Protein AF-A0A524GGS8-F1 (afdb_monomer)

Solvent-accessible surface area (backbone atoms only — not comparable to full-atom values): 4660 Å² total; per-residue (Å²): 117,61,70,51,56,51,48,31,57,51,27,49,52,49,17,53,52,31,41,76,69,69,36,35,70,66,12,39,54,24,30,51,50,27,49,50,39,47,51,57,37,55,76,66,65,73,51,52,78,70,51,48,56,52,53,53,51,52,42,50,50,44,49,50,52,31,51,53,48,44,50,53,56,33,59,78,59,71,40,82,83,60,72,79,88,125

Structure (mmCIF, N/CA/C/O backbone):
data_AF-A0A524GGS8-F1
#
_entry.id   AF-A0A524GGS8-F1
#
loop_
_atom_site.group_PDB
_atom_site.id
_atom_site.type_symbol
_atom_site.label_atom_id
_atom_site.label_alt_id
_atom_site.label_comp_id
_atom_site.label_asym_id
_atom_site.label_entity_id
_atom_site.label_seq_id
_atom_site.pdbx_PDB_ins_code
_atom_site.Cartn_x
_atom_site.Cartn_y
_atom_site.Cartn_z
_atom_site.occupancy
_atom_site.B_iso_or_equiv
_atom_site.auth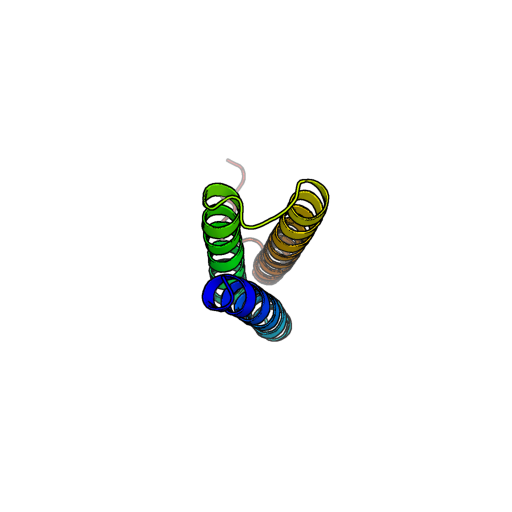_seq_id
_atom_site.auth_comp_id
_atom_site.auth_asym_id
_atom_site.auth_atom_id
_atom_site.pdbx_PDB_model_num
ATOM 1 N N . THR A 1 1 ? 6.615 -7.071 -18.488 1.00 84.38 1 THR A N 1
ATOM 2 C CA . THR A 1 1 ? 6.621 -6.983 -16.999 1.00 84.38 1 THR A CA 1
ATOM 3 C C . THR A 1 1 ? 5.206 -7.023 -16.443 1.00 84.38 1 THR A C 1
ATOM 5 O O . THR A 1 1 ? 4.952 -6.665 -15.298 1.00 84.38 1 THR A O 1
ATOM 8 N N . ASP A 1 2 ? 4.297 -7.585 -17.233 1.00 92.31 2 ASP A N 1
ATOM 9 C CA . ASP A 1 2 ? 2.877 -7.259 -17.190 1.00 92.31 2 ASP A CA 1
ATOM 10 C C . ASP A 1 2 ? 2.200 -7.920 -16.000 1.00 92.31 2 ASP A C 1
ATOM 12 O O . ASP A 1 2 ? 1.324 -7.331 -15.382 1.00 92.31 2 ASP A O 1
ATOM 16 N N . LEU A 1 3 ? 2.688 -9.099 -15.601 1.00 96.81 3 LEU A N 1
ATOM 17 C CA . LEU A 1 3 ? 2.258 -9.763 -14.378 1.00 96.81 3 LEU A CA 1
ATOM 18 C C . LEU A 1 3 ? 2.403 -8.853 -13.150 1.00 96.81 3 LEU A C 1
ATOM 20 O O . LEU A 1 3 ? 1.460 -8.745 -12.376 1.00 96.81 3 LEU A O 1
ATOM 24 N N . LEU A 1 4 ? 3.559 -8.203 -12.969 1.00 97.44 4 LEU A N 1
ATOM 25 C CA . LEU A 1 4 ? 3.819 -7.369 -11.791 1.00 97.44 4 LEU A CA 1
ATOM 26 C C . LEU A 1 4 ? 2.983 -6.084 -11.827 1.00 97.44 4 LEU A C 1
ATOM 28 O O . LEU A 1 4 ? 2.405 -5.713 -10.811 1.00 97.44 4 LEU A O 1
ATOM 32 N N . SER A 1 5 ? 2.857 -5.441 -12.990 1.00 96.31 5 SER A N 1
ATOM 33 C CA . SER A 1 5 ? 1.997 -4.259 -13.142 1.00 96.31 5 SER A CA 1
ATOM 34 C C . SER A 1 5 ? 0.523 -4.598 -12.874 1.00 96.31 5 SER A C 1
ATOM 36 O O . SER A 1 5 ? -0.132 -3.927 -12.080 1.00 96.31 5 SER A O 1
ATOM 38 N N . ASN A 1 6 ? 0.028 -5.709 -13.431 1.00 98.12 6 ASN A N 1
ATOM 39 C CA . ASN A 1 6 ? -1.336 -6.192 -13.196 1.00 98.12 6 ASN A CA 1
ATOM 40 C C . ASN A 1 6 ? -1.570 -6.562 -11.726 1.00 98.12 6 ASN A C 1
ATOM 42 O O . ASN A 1 6 ? -2.632 -6.272 -11.177 1.00 98.12 6 ASN A O 1
ATOM 46 N N . GLN A 1 7 ? -0.585 -7.188 -11.073 1.00 98.50 7 GLN A N 1
ATOM 47 C CA . GLN A 1 7 ? -0.642 -7.480 -9.642 1.00 98.50 7 GLN A CA 1
ATOM 48 C C . GLN A 1 7 ? -0.717 -6.200 -8.814 1.00 98.50 7 GLN A C 1
ATOM 50 O O . GLN A 1 7 ? -1.556 -6.127 -7.922 1.00 98.50 7 GLN A O 1
ATOM 55 N N . PHE A 1 8 ? 0.105 -5.191 -9.119 1.00 98.62 8 PHE A N 1
ATOM 56 C CA . PHE A 1 8 ? 0.058 -3.911 -8.415 1.00 98.62 8 PHE A CA 1
ATOM 57 C C . PHE A 1 8 ? -1.345 -3.294 -8.502 1.00 98.62 8 PHE A C 1
ATOM 59 O O . PHE A 1 8 ? -1.938 -2.961 -7.476 1.00 98.62 8 PHE A O 1
ATOM 66 N N . ASP A 1 9 ? -1.907 -3.205 -9.709 1.00 98.50 9 ASP A N 1
ATOM 67 C CA . ASP A 1 9 ? -3.228 -2.608 -9.922 1.00 98.50 9 ASP A CA 1
ATOM 68 C C . ASP A 1 9 ? -4.354 -3.419 -9.263 1.00 98.50 9 ASP A C 1
ATOM 70 O O . ASP A 1 9 ? -5.297 -2.846 -8.708 1.00 98.50 9 ASP A O 1
ATOM 74 N N . ALA A 1 10 ? -4.270 -4.751 -9.295 1.00 98.75 10 ALA A N 1
ATOM 75 C CA . ALA A 1 10 ? -5.230 -5.622 -8.624 1.00 98.75 10 ALA A CA 1
ATOM 76 C C . ALA A 1 10 ? -5.155 -5.477 -7.097 1.00 98.75 10 ALA A C 1
ATOM 78 O O . ALA A 1 10 ? -6.188 -5.359 -6.436 1.00 98.75 10 ALA A O 1
ATOM 79 N N . TYR A 1 11 ? -3.946 -5.442 -6.535 1.00 98.81 11 TYR A N 1
ATOM 80 C CA . TYR A 1 11 ? -3.741 -5.287 -5.099 1.00 98.81 11 TYR A CA 1
ATOM 81 C C . TYR A 1 11 ? -4.174 -3.910 -4.598 1.00 98.81 11 TYR A C 1
ATOM 83 O O . TYR A 1 11 ? -4.780 -3.829 -3.531 1.00 98.81 11 TYR A O 1
ATOM 91 N N . GLU A 1 12 ? -3.939 -2.842 -5.362 1.00 98.88 12 GLU A N 1
ATOM 92 C CA . GLU A 1 12 ? -4.410 -1.503 -5.001 1.00 98.88 12 GLU A CA 1
ATOM 93 C C . GLU A 1 12 ? -5.941 -1.466 -4.932 1.00 98.88 12 GLU A C 1
ATOM 95 O O . GLU A 1 12 ? -6.512 -1.019 -3.932 1.00 98.88 12 GLU A O 1
ATOM 100 N N . LYS A 1 13 ? -6.613 -1.989 -5.966 1.00 98.81 13 LYS A N 1
ATOM 101 C CA . LYS A 1 13 ? -8.081 -2.073 -6.006 1.00 98.81 13 LYS A CA 1
ATOM 102 C C . LYS A 1 13 ? -8.629 -2.874 -4.831 1.00 98.81 13 LYS A C 1
ATOM 104 O O . LYS A 1 13 ? -9.604 -2.448 -4.210 1.00 98.81 13 LYS A O 1
ATOM 109 N N . GLU A 1 14 ? -7.997 -3.998 -4.505 1.00 98.75 14 GLU A N 1
ATOM 110 C CA . GLU A 1 14 ? -8.433 -4.855 -3.407 1.00 98.75 14 GLU A CA 1
ATOM 111 C C . GLU A 1 14 ? -8.186 -4.217 -2.035 1.00 98.75 14 GLU A C 1
ATOM 113 O O . GLU A 1 14 ? -9.071 -4.257 -1.182 1.00 98.75 14 GLU A O 1
ATOM 118 N N . SER A 1 15 ? -7.055 -3.527 -1.842 1.00 98.75 15 SER A N 1
ATOM 119 C CA . SER A 1 15 ? -6.791 -2.730 -0.635 1.00 98.75 15 SER A CA 1
ATOM 120 C C . SER A 1 15 ? -7.900 -1.696 -0.409 1.00 98.75 15 SER A C 1
ATOM 122 O O . SER A 1 15 ? -8.507 -1.651 0.662 1.00 98.75 15 SER A O 1
ATOM 124 N N . ILE A 1 16 ? -8.255 -0.933 -1.450 1.00 98.75 16 ILE A N 1
ATOM 125 C CA . ILE A 1 16 ? -9.329 0.07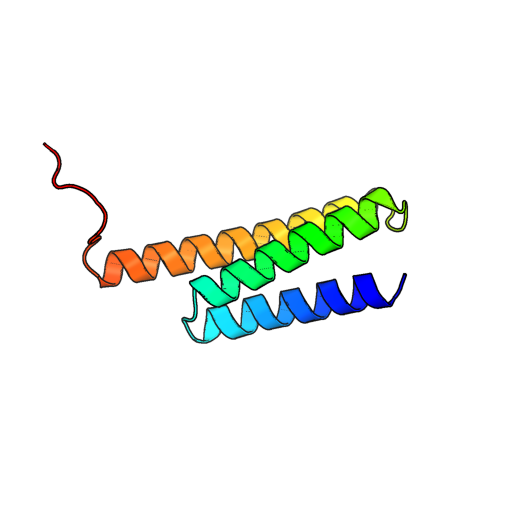0 -1.388 1.00 98.75 16 ILE A CA 1
ATOM 126 C C . ILE A 1 16 ? -10.690 -0.586 -1.117 1.00 98.75 16 ILE A C 1
ATOM 128 O O . ILE A 1 16 ? -11.474 -0.066 -0.318 1.00 98.75 16 ILE A O 1
ATOM 132 N N . ARG A 1 17 ? -10.997 -1.715 -1.769 1.00 98.69 17 ARG A N 1
ATOM 133 C CA . ARG A 1 17 ? -12.265 -2.436 -1.584 1.00 98.69 17 ARG A CA 1
ATOM 134 C C . ARG A 1 17 ? -12.414 -2.939 -0.149 1.00 98.69 17 ARG A C 1
ATOM 136 O O . ARG A 1 17 ? -13.453 -2.706 0.461 1.00 98.69 17 ARG A O 1
ATOM 143 N N . LEU A 1 18 ? -11.382 -3.580 0.398 1.00 98.50 18 LEU A N 1
ATOM 144 C CA . LEU A 1 18 ? -11.373 -4.095 1.770 1.00 98.50 18 LEU A CA 1
ATOM 145 C C . LEU A 1 18 ? -11.471 -2.965 2.795 1.00 98.50 18 LEU A C 1
ATOM 147 O O . LEU A 1 18 ? -12.215 -3.085 3.767 1.00 98.50 18 LEU A O 1
ATOM 151 N N . ASN A 1 19 ? -10.799 -1.839 2.546 1.00 98.31 19 ASN A N 1
ATOM 152 C CA . ASN A 1 19 ? -10.907 -0.668 3.408 1.00 98.31 19 ASN A CA 1
ATOM 153 C C . ASN A 1 19 ? -12.346 -0.135 3.487 1.00 98.31 19 ASN A C 1
ATOM 155 O O . ASN A 1 19 ? -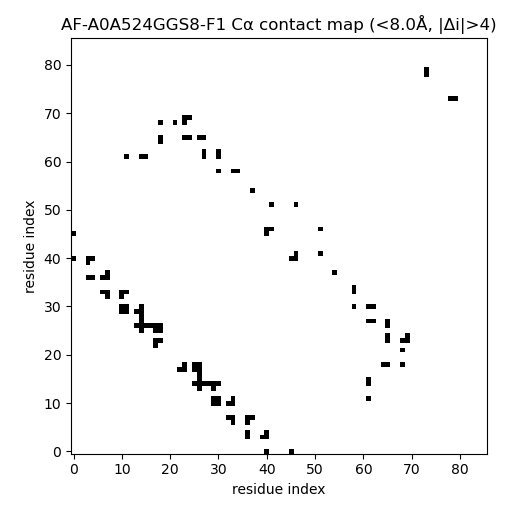12.847 0.113 4.580 1.00 98.31 19 ASN A O 1
ATOM 159 N N . LYS A 1 20 ? -13.037 -0.035 2.341 1.00 97.81 20 LYS A N 1
ATOM 160 C CA . LYS A 1 20 ? -14.452 0.379 2.276 1.00 97.81 20 LYS A CA 1
ATOM 161 C C . LYS A 1 20 ? -15.392 -0.566 3.030 1.00 97.81 20 LYS A C 1
ATOM 163 O O . LYS A 1 20 ? -16.454 -0.134 3.458 1.00 97.81 20 LYS A O 1
ATOM 168 N N . LEU A 1 21 ? -15.005 -1.831 3.198 1.00 97.88 21 LEU A N 1
ATOM 169 C CA . LEU A 1 21 ? -15.740 -2.825 3.985 1.00 97.88 21 LEU A CA 1
ATOM 170 C C . LEU A 1 21 ? -15.376 -2.808 5.481 1.00 97.88 21 LEU A C 1
ATOM 172 O O . LEU A 1 21 ? -15.842 -3.667 6.223 1.00 97.88 21 LEU A O 1
ATOM 176 N N . GLY A 1 22 ? -14.521 -1.884 5.933 1.00 96.12 22 GLY A N 1
ATOM 177 C CA . GLY A 1 22 ? -14.046 -1.836 7.321 1.00 96.12 22 GLY A CA 1
ATOM 178 C C . GLY A 1 22 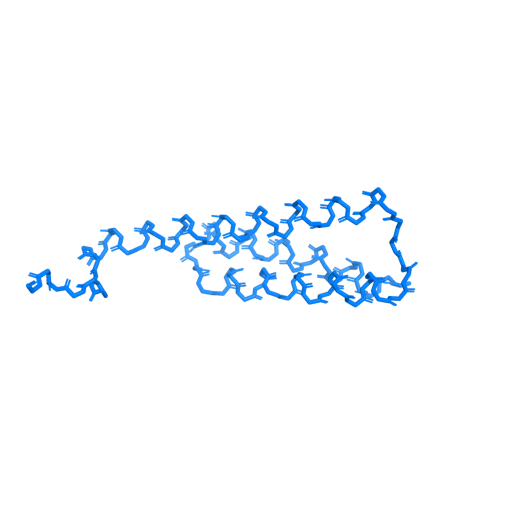? -13.023 -2.924 7.670 1.00 96.12 22 GLY A C 1
ATOM 179 O O . GLY A 1 22 ? -12.643 -3.072 8.830 1.00 96.12 22 GLY A O 1
ATOM 180 N N . LEU A 1 23 ? -12.530 -3.678 6.681 1.00 97.94 23 LEU A N 1
ATOM 181 C CA . LEU A 1 23 ? -11.546 -4.744 6.874 1.00 97.94 23 LEU A CA 1
ATOM 182 C C . LEU A 1 23 ? -10.129 -4.156 6.878 1.00 97.94 23 LEU A C 1
ATOM 184 O O . LEU A 1 23 ? -9.370 -4.289 5.916 1.00 97.94 23 LEU A O 1
ATOM 188 N N . VAL A 1 24 ? -9.782 -3.482 7.978 1.00 97.12 24 VAL A N 1
ATOM 189 C CA . VAL A 1 24 ? -8.553 -2.681 8.112 1.00 97.12 24 VAL A CA 1
ATOM 190 C C . VAL A 1 24 ? -7.273 -3.502 7.926 1.00 97.12 24 VAL A C 1
ATOM 192 O O . VAL A 1 24 ? -6.429 -3.130 7.112 1.00 97.12 24 VAL A O 1
ATOM 195 N N . LEU A 1 25 ? -7.114 -4.611 8.659 1.00 97.62 25 LEU A N 1
ATOM 196 C CA . LEU A 1 25 ? -5.888 -5.417 8.584 1.00 97.62 25 LEU A CA 1
ATOM 197 C C . LEU A 1 25 ? -5.713 -6.051 7.192 1.00 97.62 25 LEU A C 1
ATOM 199 O O . LEU A 1 25 ? -4.654 -5.853 6.599 1.00 97.62 25 LEU A O 1
ATOM 203 N N . PRO A 1 26 ? -6.740 -6.690 6.589 1.00 98.25 26 PRO A N 1
ATOM 204 C CA . PRO A 1 26 ? -6.644 -7.157 5.206 1.00 98.25 26 PRO A CA 1
ATOM 205 C C . PRO A 1 26 ? -6.331 -6.039 4.200 1.00 98.25 26 PRO A C 1
ATOM 207 O O . PRO A 1 26 ? -5.499 -6.227 3.315 1.00 98.25 26 PRO A O 1
ATOM 210 N N . SER A 1 27 ? -6.941 -4.856 4.342 1.00 98.38 27 SER A N 1
ATOM 211 C CA . SER A 1 27 ? -6.618 -3.684 3.514 1.00 98.38 27 SER A CA 1
ATOM 212 C C . SER A 1 27 ? -5.127 -3.336 3.574 1.00 98.38 27 SER A C 1
ATOM 214 O O . SER A 1 27 ? -4.515 -3.068 2.534 1.00 98.38 27 SER A O 1
ATOM 216 N N . TYR A 1 28 ? -4.541 -3.345 4.775 1.00 98.62 28 TYR A N 1
ATOM 217 C CA . TYR A 1 28 ? -3.125 -3.047 4.976 1.00 98.62 28 TYR A CA 1
ATOM 218 C C . TYR A 1 28 ? -2.208 -4.127 4.386 1.00 98.62 28 TYR A C 1
ATOM 220 O O . TYR A 1 28 ? -1.218 -3.789 3.740 1.00 98.62 28 TYR A O 1
ATOM 228 N N . GLU A 1 29 ? -2.572 -5.407 4.484 1.00 98.69 29 GLU A N 1
ATOM 229 C CA . GLU A 1 29 ? -1.825 -6.495 3.833 1.00 98.69 29 GLU A CA 1
ATOM 230 C C . GLU A 1 29 ? -1.707 -6.284 2.315 1.00 98.69 29 GLU A C 1
ATOM 232 O O . GLU A 1 29 ? -0.632 -6.436 1.731 1.00 98.69 29 GLU A O 1
ATOM 237 N N . PHE A 1 30 ? -2.781 -5.850 1.649 1.00 98.75 30 PHE A N 1
ATOM 238 C CA . PHE A 1 30 ? -2.716 -5.521 0.220 1.00 98.75 30 PHE A CA 1
ATOM 239 C C . PHE A 1 30 ? -1.902 -4.250 -0.077 1.00 98.75 30 PHE A C 1
ATOM 241 O O . PHE A 1 30 ? -1.252 -4.180 -1.123 1.00 98.75 30 PHE A O 1
ATOM 248 N N . CYS A 1 31 ? -1.847 -3.284 0.846 1.00 98.75 31 CYS A N 1
ATOM 249 C CA . CYS A 1 31 ? -0.913 -2.157 0.754 1.00 98.75 31 CYS A CA 1
ATOM 250 C C . CYS A 1 31 ? 0.550 -2.638 0.786 1.00 98.75 31 CYS A C 1
ATOM 252 O O . CYS A 1 31 ? 1.367 -2.183 -0.020 1.00 98.75 31 CYS A O 1
ATOM 254 N N . LEU A 1 32 ? 0.886 -3.586 1.670 1.00 98.81 32 LEU A N 1
ATOM 255 C CA . LEU A 1 32 ? 2.226 -4.182 1.735 1.00 98.81 32 LEU A CA 1
ATOM 256 C C . LEU A 1 32 ? 2.569 -4.949 0.454 1.00 98.81 32 LEU A C 1
ATOM 258 O O . LEU A 1 32 ? 3.675 -4.798 -0.070 1.00 98.81 32 LEU A O 1
ATOM 262 N N . LYS A 1 33 ? 1.606 -5.692 -0.108 1.00 98.75 33 LYS A N 1
ATOM 263 C CA . LYS A 1 33 ? 1.772 -6.348 -1.415 1.00 98.75 33 LYS A CA 1
ATOM 264 C C . LYS A 1 33 ? 2.074 -5.340 -2.525 1.00 98.75 33 LYS A C 1
ATOM 266 O O . LYS A 1 33 ? 3.010 -5.565 -3.284 1.00 98.75 33 LYS A O 1
ATOM 271 N N . CYS A 1 34 ? 1.365 -4.208 -2.581 1.00 98.75 34 CYS A N 1
ATOM 272 C CA . CYS A 1 34 ? 1.668 -3.135 -3.538 1.00 98.75 34 CYS A CA 1
ATOM 273 C C . CYS A 1 34 ? 3.101 -2.611 -3.367 1.00 98.75 34 CYS A C 1
ATOM 275 O O . CYS A 1 34 ? 3.830 -2.497 -4.350 1.00 98.75 34 CYS A O 1
ATOM 277 N N . SER A 1 35 ? 3.521 -2.334 -2.127 1.00 98.69 35 SER A N 1
ATOM 278 C CA . SER A 1 35 ? 4.882 -1.871 -1.813 1.00 98.69 35 SER A CA 1
ATOM 279 C C . SER A 1 35 ? 5.947 -2.858 -2.302 1.00 98.69 35 SER A C 1
ATOM 281 O O . SER A 1 35 ? 6.904 -2.477 -2.976 1.00 98.69 35 SER A O 1
ATOM 283 N N . HIS A 1 36 ? 5.745 -4.151 -2.039 1.00 98.62 36 HIS A N 1
ATOM 284 C CA . HIS A 1 36 ? 6.667 -5.189 -2.482 1.00 98.62 36 HIS A CA 1
ATOM 285 C C . HIS A 1 36 ? 6.698 -5.326 -4.012 1.00 98.62 36 HIS A C 1
ATOM 287 O O . HIS A 1 36 ? 7.775 -5.338 -4.604 1.00 98.62 36 HIS A O 1
ATOM 293 N N . THR A 1 37 ? 5.536 -5.366 -4.669 1.00 98.50 37 THR A N 1
ATOM 294 C CA . THR A 1 37 ? 5.448 -5.436 -6.135 1.00 98.50 37 THR A CA 1
ATOM 295 C C . THR A 1 37 ? 6.094 -4.219 -6.804 1.00 98.50 37 THR A C 1
ATOM 297 O O . THR A 1 37 ? 6.796 -4.382 -7.801 1.00 98.50 37 THR A O 1
ATOM 300 N N . PHE A 1 38 ? 5.931 -3.020 -6.234 1.00 98.25 38 PHE A N 1
ATOM 301 C CA . PHE A 1 38 ? 6.644 -1.819 -6.674 1.00 98.25 38 PHE A CA 1
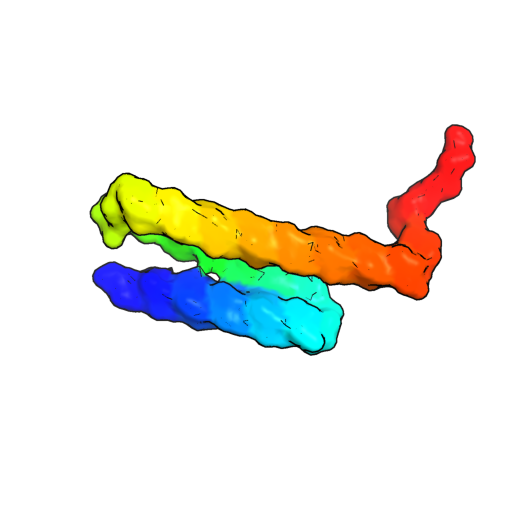ATOM 302 C C . PHE A 1 38 ? 8.164 -1.999 -6.591 1.00 98.25 38 PHE A C 1
ATOM 304 O O . PHE A 1 38 ? 8.848 -1.741 -7.576 1.00 98.25 38 PHE A O 1
ATOM 311 N N . ASN A 1 39 ? 8.692 -2.505 -5.472 1.00 97.94 39 ASN A N 1
ATOM 312 C CA . ASN A 1 39 ? 10.134 -2.734 -5.330 1.00 97.94 39 ASN A CA 1
ATOM 313 C C . ASN A 1 39 ? 10.669 -3.718 -6.384 1.00 97.94 39 ASN A C 1
ATOM 315 O O . ASN A 1 39 ? 11.763 -3.521 -6.908 1.00 97.94 39 ASN A O 1
ATOM 319 N N . LEU A 1 40 ? 9.897 -4.755 -6.733 1.00 97.94 40 LEU A N 1
ATOM 320 C CA . LEU A 1 40 ? 10.270 -5.697 -7.795 1.00 97.94 40 LEU A CA 1
ATOM 321 C C . LEU A 1 40 ? 10.282 -5.043 -9.186 1.00 97.94 40 LEU A C 1
ATOM 323 O O . LEU A 1 40 ? 11.132 -5.381 -10.011 1.00 97.94 40 LEU A O 1
ATOM 327 N N . LEU A 1 41 ? 9.346 -4.130 -9.459 1.00 97.00 41 LEU A N 1
ATOM 328 C CA . LEU A 1 41 ? 9.311 -3.349 -10.699 1.00 97.00 41 LEU A CA 1
ATOM 329 C C . LEU A 1 41 ? 10.492 -2.364 -10.779 1.00 97.00 41 LEU A C 1
ATOM 331 O O . LEU A 1 41 ? 11.169 -2.324 -11.808 1.00 97.00 41 LEU A O 1
ATOM 335 N N . ASP A 1 42 ? 10.771 -1.633 -9.694 1.00 96.56 42 ASP A N 1
ATOM 336 C CA . ASP A 1 42 ? 11.878 -0.665 -9.582 1.00 96.56 42 ASP A CA 1
ATOM 337 C C . ASP A 1 42 ? 13.233 -1.364 -9.778 1.00 96.56 42 ASP A C 1
ATOM 339 O O . ASP A 1 42 ? 14.025 -0.977 -10.635 1.00 96.56 42 ASP A O 1
ATOM 343 N N . ALA A 1 43 ? 13.463 -2.481 -9.077 1.00 95.94 43 ALA A N 1
ATOM 344 C CA . ALA A 1 43 ? 14.709 -3.247 -9.169 1.00 95.94 43 ALA A CA 1
ATOM 345 C C . ALA A 1 43 ? 14.961 -3.856 -10.560 1.00 95.94 43 ALA A C 1
ATOM 347 O O . ALA A 1 43 ? 16.107 -4.097 -10.933 1.00 95.94 43 ALA A O 1
ATOM 348 N N . ARG A 1 44 ? 13.903 -4.106 -11.341 1.00 95.25 44 ARG A N 1
ATOM 349 C CA . ARG A 1 44 ? 14.009 -4.596 -12.725 1.00 95.25 44 ARG A CA 1
ATOM 350 C C . ARG A 1 44 ? 14.268 -3.486 -13.745 1.00 95.25 44 ARG A C 1
ATOM 352 O O . ARG A 1 44 ? 14.360 -3.794 -14.930 1.00 95.25 44 ARG A O 1
ATOM 359 N N . GLY A 1 45 ? 14.328 -2.220 -13.321 1.00 93.06 45 GLY A N 1
ATOM 360 C CA . GLY A 1 45 ? 14.381 -1.077 -14.235 1.00 93.06 45 GLY A CA 1
ATOM 361 C C . GLY A 1 45 ? 13.136 -0.979 -15.121 1.00 93.06 45 GLY A C 1
ATOM 362 O O . GLY A 1 45 ? 13.195 -0.422 -16.212 1.00 93.06 45 GLY A O 1
ATOM 363 N N . ALA A 1 46 ? 12.018 -1.566 -14.679 1.00 92.56 46 ALA A N 1
ATOM 364 C CA . ALA A 1 46 ? 10.790 -1.679 -15.461 1.00 92.56 46 ALA A CA 1
ATOM 365 C C . ALA A 1 46 ? 9.919 -0.415 -15.412 1.00 92.56 46 ALA A C 1
ATOM 367 O O . ALA A 1 46 ? 8.874 -0.383 -16.057 1.00 92.56 46 ALA A O 1
ATOM 368 N N . ILE A 1 47 ? 10.316 0.581 -14.615 1.00 93.25 47 ILE A N 1
ATOM 369 C CA . ILE A 1 47 ? 9.612 1.849 -14.423 1.00 93.25 47 ILE A CA 1
ATOM 370 C C . ILE A 1 47 ? 10.594 3.011 -14.584 1.00 93.25 47 ILE A C 1
ATOM 372 O O . ILE A 1 47 ? 11.724 2.971 -14.096 1.00 93.25 47 ILE A O 1
ATOM 376 N N . SER A 1 48 ? 10.158 4.058 -15.272 1.00 93.81 48 SER A N 1
ATOM 377 C CA . SER A 1 48 ? 10.891 5.314 -15.413 1.00 93.81 48 SER A CA 1
ATOM 378 C C . SER A 1 48 ? 10.906 6.119 -14.108 1.00 93.81 48 SER A C 1
ATOM 380 O O . SER A 1 48 ? 10.113 5.894 -13.192 1.00 93.81 48 SER A O 1
ATOM 382 N N . VAL A 1 49 ? 11.771 7.135 -14.040 1.00 89.62 49 VAL A N 1
ATOM 383 C CA . VAL A 1 49 ? 11.844 8.068 -12.898 1.00 89.62 49 VAL A CA 1
ATOM 384 C C . VAL A 1 49 ? 10.487 8.738 -12.624 1.00 89.62 49 VAL A C 1
ATOM 386 O O . VAL A 1 49 ? 10.081 8.885 -11.467 1.00 89.62 49 VAL A O 1
ATOM 389 N N . THR A 1 50 ? 9.757 9.105 -13.681 1.00 91.19 50 THR A N 1
ATOM 390 C CA . THR A 1 50 ? 8.423 9.709 -13.571 1.00 91.19 50 THR A CA 1
ATOM 391 C C . THR A 1 50 ? 7.408 8.714 -13.013 1.00 91.19 50 THR A C 1
ATOM 393 O O . THR A 1 50 ? 6.684 9.034 -12.067 1.00 91.19 50 THR A O 1
ATOM 396 N N . GLU A 1 51 ? 7.388 7.485 -13.534 1.00 94.81 51 GLU A N 1
ATOM 397 C CA . GLU A 1 51 ? 6.483 6.429 -13.062 1.00 94.81 51 GLU A CA 1
ATOM 398 C C . GLU A 1 51 ? 6.755 6.056 -11.604 1.00 94.81 51 GLU A C 1
ATOM 400 O O . GLU A 1 51 ? 5.814 5.905 -10.821 1.00 94.81 51 GLU A O 1
ATOM 405 N N . ARG A 1 52 ? 8.030 5.994 -11.201 1.00 96.44 52 ARG A N 1
ATOM 406 C CA . ARG A 1 52 ? 8.447 5.697 -9.825 1.00 96.44 52 ARG A CA 1
ATOM 407 C C . ARG A 1 52 ? 7.782 6.619 -8.805 1.00 96.44 52 ARG A C 1
ATOM 409 O O . ARG A 1 52 ? 7.265 6.153 -7.789 1.00 96.44 52 ARG A O 1
ATOM 416 N N . THR A 1 53 ? 7.735 7.920 -9.087 1.00 96.75 53 THR A N 1
ATOM 417 C CA . THR A 1 53 ? 7.065 8.896 -8.211 1.00 96.75 53 THR A CA 1
ATOM 418 C C . THR A 1 53 ? 5.562 8.617 -8.098 1.00 96.75 53 THR A C 1
ATOM 420 O O . THR A 1 53 ? 4.997 8.712 -7.004 1.00 96.75 53 THR A O 1
ATOM 423 N N . GLY A 1 54 ? 4.924 8.208 -9.200 1.00 97.50 54 GLY A N 1
ATOM 424 C CA . GLY A 1 54 ? 3.514 7.814 -9.234 1.00 97.50 54 GLY A CA 1
ATOM 425 C C . GLY A 1 54 ? 3.215 6.582 -8.377 1.00 97.50 54 GLY A C 1
ATOM 426 O O . GLY A 1 54 ? 2.306 6.618 -7.545 1.00 97.50 54 GLY A O 1
ATOM 427 N N . TYR A 1 55 ? 4.015 5.520 -8.503 1.00 98.06 55 TYR A N 1
ATOM 428 C CA . TYR A 1 55 ? 3.878 4.320 -7.667 1.00 98.06 55 TYR A CA 1
ATOM 429 C C . TYR A 1 55 ? 4.053 4.633 -6.175 1.00 98.06 55 TYR A C 1
ATOM 431 O O . TYR A 1 55 ? 3.230 4.216 -5.356 1.00 98.06 55 TYR A O 1
ATOM 439 N N . ILE A 1 56 ? 5.063 5.432 -5.811 1.00 98.19 56 ILE A N 1
ATOM 440 C CA . ILE A 1 56 ? 5.289 5.849 -4.417 1.00 98.19 56 ILE A CA 1
ATOM 441 C C . ILE A 1 56 ? 4.076 6.612 -3.868 1.00 98.19 56 ILE A C 1
ATOM 443 O O . ILE A 1 56 ? 3.660 6.380 -2.730 1.00 98.19 56 ILE A O 1
ATOM 447 N N . ALA A 1 57 ? 3.492 7.518 -4.657 1.00 98.38 57 ALA A N 1
ATOM 448 C CA . ALA A 1 57 ? 2.304 8.261 -4.246 1.00 98.38 57 ALA A CA 1
ATOM 449 C C . ALA A 1 57 ? 1.102 7.331 -4.001 1.00 98.38 57 ALA A C 1
ATOM 451 O O . ALA A 1 57 ? 0.427 7.470 -2.978 1.00 98.38 57 ALA A O 1
ATOM 452 N N . ARG A 1 58 ? 0.881 6.353 -4.888 1.00 98.56 58 ARG A N 1
ATOM 453 C CA . ARG A 1 58 ? -0.180 5.338 -4.768 1.00 98.56 58 ARG A CA 1
ATOM 454 C C . ARG A 1 58 ? -0.032 4.503 -3.493 1.00 98.56 58 ARG A C 1
ATOM 456 O O . ARG A 1 58 ? -0.942 4.495 -2.665 1.00 98.56 58 ARG A O 1
ATOM 463 N N . VAL A 1 59 ? 1.144 3.910 -3.254 1.00 98.62 59 VAL A N 1
ATOM 464 C CA . VAL A 1 59 ? 1.416 3.128 -2.028 1.00 98.62 59 VAL A CA 1
ATOM 465 C C . VAL A 1 59 ? 1.239 3.986 -0.771 1.00 98.62 59 VAL A C 1
ATOM 467 O O . VAL A 1 59 ? 0.610 3.562 0.199 1.00 98.62 59 VAL A O 1
ATOM 470 N N . ARG A 1 60 ? 1.726 5.233 -0.786 1.00 98.69 60 ARG A N 1
ATOM 471 C CA . ARG A 1 60 ? 1.575 6.156 0.348 1.00 98.69 60 ARG A CA 1
ATOM 472 C C . ARG A 1 60 ? 0.108 6.475 0.647 1.00 98.69 60 ARG A C 1
ATOM 474 O O . ARG A 1 60 ? -0.258 6.626 1.813 1.00 98.69 60 ARG A O 1
ATOM 481 N N . ASN A 1 61 ? -0.732 6.583 -0.379 1.00 98.69 61 ASN A N 1
ATOM 482 C CA . ASN A 1 61 ? -2.164 6.806 -0.199 1.00 98.69 61 ASN A CA 1
ATOM 483 C C . ASN A 1 61 ? -2.851 5.593 0.443 1.00 98.69 61 ASN A C 1
ATOM 485 O O . ASN A 1 61 ? -3.632 5.787 1.374 1.00 98.69 61 ASN A O 1
ATOM 489 N N . LEU A 1 62 ? -2.504 4.366 0.041 1.00 98.69 62 LEU A N 1
ATOM 490 C CA . LEU A 1 62 ? -3.013 3.139 0.674 1.00 98.69 62 LEU A CA 1
ATOM 491 C C . LEU A 1 62 ? -2.591 3.017 2.145 1.00 98.69 62 LEU A C 1
ATOM 493 O O . LEU A 1 62 ? -3.406 2.668 3.004 1.00 98.69 62 LEU A O 1
ATOM 497 N N . ALA A 1 63 ? -1.340 3.364 2.457 1.00 98.56 63 ALA A N 1
ATOM 498 C CA . ALA A 1 63 ? -0.842 3.364 3.830 1.00 98.56 63 ALA A CA 1
ATOM 499 C C . ALA A 1 63 ? -1.611 4.370 4.702 1.00 98.56 63 ALA A C 1
ATOM 501 O O . ALA A 1 63 ? -2.065 4.030 5.794 1.00 98.56 63 ALA A O 1
ATOM 502 N N . ARG A 1 64 ? -1.838 5.593 4.197 1.00 98.50 64 ARG A N 1
ATOM 503 C CA . ARG A 1 64 ? -2.653 6.607 4.890 1.00 98.50 64 ARG A CA 1
ATOM 504 C C . ARG A 1 64 ? -4.096 6.162 5.084 1.00 98.50 64 ARG A C 1
ATOM 506 O O . ARG A 1 64 ? -4.658 6.397 6.150 1.00 98.50 64 ARG A O 1
ATOM 513 N N . LEU A 1 65 ? -4.692 5.549 4.065 1.00 97.88 65 LEU A N 1
ATOM 514 C CA . LEU A 1 65 ? -6.051 5.022 4.126 1.00 97.88 65 LEU A CA 1
ATOM 515 C C . LEU A 1 65 ? -6.170 3.955 5.226 1.00 97.88 65 LEU A C 1
ATOM 517 O O . LEU A 1 65 ? -7.071 4.020 6.062 1.00 97.88 65 LEU A O 1
ATOM 521 N N . SER A 1 66 ? -5.213 3.027 5.270 1.00 97.44 66 SER A N 1
ATOM 522 C CA . SER A 1 66 ? -5.158 1.966 6.280 1.00 97.44 66 SER A CA 1
ATOM 523 C C . SER A 1 66 ? -4.946 2.531 7.687 1.00 97.44 66 SER A C 1
ATOM 525 O O . SER A 1 66 ? -5.664 2.152 8.607 1.00 97.44 66 SER A O 1
ATOM 527 N N . ALA A 1 67 ? -4.034 3.495 7.853 1.00 97.75 67 ALA A N 1
ATOM 528 C CA . ALA A 1 67 ? -3.771 4.139 9.141 1.00 97.75 67 ALA A CA 1
ATOM 529 C C . ALA A 1 67 ? -4.993 4.899 9.683 1.00 97.75 67 ALA A C 1
ATOM 531 O O . ALA A 1 67 ? -5.332 4.757 10.855 1.00 97.75 67 ALA A O 1
ATOM 532 N N . LYS A 1 68 ? -5.691 5.666 8.832 1.00 98.25 68 LYS A N 1
ATOM 533 C CA . LYS A 1 68 ? -6.922 6.373 9.226 1.00 98.25 68 LYS A CA 1
ATOM 534 C C . LYS A 1 68 ? -8.025 5.403 9.645 1.00 98.25 68 LYS A C 1
ATOM 536 O O . LYS A 1 68 ? -8.672 5.625 10.662 1.00 98.25 68 LYS A O 1
ATOM 541 N N . ALA A 1 69 ? -8.224 4.330 8.879 1.00 97.50 69 ALA A N 1
ATOM 542 C CA . ALA A 1 69 ? -9.233 3.323 9.196 1.00 97.50 69 ALA A CA 1
ATOM 543 C C . ALA A 1 69 ? -8.901 2.572 10.496 1.00 97.50 69 ALA A C 1
ATOM 545 O O . ALA A 1 69 ? -9.787 2.340 11.313 1.00 97.50 69 ALA A O 1
ATOM 546 N N . PHE A 1 70 ? -7.623 2.258 10.722 1.00 97.50 70 PHE A N 1
ATOM 547 C CA . PHE A 1 70 ? -7.154 1.662 11.969 1.00 97.50 70 PHE A CA 1
ATOM 548 C C . PHE A 1 70 ? -7.387 2.579 13.163 1.00 97.50 70 PHE A C 1
ATOM 550 O O . PHE A 1 70 ? -7.954 2.141 14.156 1.00 97.50 70 PHE A O 1
ATOM 557 N N . TYR A 1 71 ? -7.002 3.852 13.054 1.00 96.69 71 TYR A N 1
ATOM 558 C CA . TYR A 1 71 ? -7.234 4.834 14.109 1.00 96.69 71 TYR A CA 1
ATOM 559 C C . TYR A 1 71 ? -8.721 4.916 14.470 1.00 96.69 71 TYR A C 1
ATOM 561 O O . TYR A 1 71 ? -9.059 4.757 15.637 1.00 96.69 71 TYR A O 1
ATOM 569 N N . LYS A 1 72 ? -9.604 5.061 13.470 1.00 96.56 72 LYS A N 1
ATOM 570 C CA . LYS A 1 72 ? -11.060 5.106 13.675 1.00 96.56 72 LYS A CA 1
ATOM 571 C C . LYS A 1 72 ? -11.578 3.854 14.387 1.00 96.56 72 LYS A C 1
ATOM 573 O O . LYS A 1 72 ? -12.333 3.967 15.339 1.00 96.56 72 LYS A O 1
ATOM 578 N N . GLN A 1 73 ? -11.123 2.668 13.975 1.00 95.50 73 GLN A N 1
ATOM 579 C CA . GLN A 1 73 ? -11.478 1.417 14.649 1.00 95.50 73 GLN A CA 1
ATOM 580 C C . GLN A 1 73 ? -11.033 1.414 16.119 1.00 95.50 73 GLN A C 1
ATOM 582 O O . GLN A 1 73 ? -11.749 0.902 16.970 1.00 95.50 73 GLN A O 1
ATOM 587 N N . ARG A 1 74 ? -9.854 1.963 16.441 1.00 95.12 74 ARG A N 1
ATOM 588 C CA . ARG A 1 74 ? -9.386 2.041 17.835 1.00 95.12 74 ARG A CA 1
ATOM 589 C C . ARG A 1 74 ? -10.146 3.071 18.647 1.00 95.12 74 ARG A C 1
ATOM 591 O O . ARG A 1 74 ? -10.458 2.774 19.790 1.00 95.12 74 ARG A O 1
ATOM 598 N N . GLU A 1 75 ? -10.480 4.208 18.056 1.00 95.62 75 GLU A N 1
ATOM 599 C CA . GLU A 1 75 ? -11.333 5.227 18.668 1.00 95.62 75 GLU A CA 1
ATOM 600 C C . GLU A 1 75 ? -12.727 4.665 18.999 1.00 95.62 75 GLU A C 1
ATOM 602 O O . GLU A 1 75 ? -13.199 4.824 20.118 1.00 95.62 75 GLU A O 1
ATOM 607 N N . GLU A 1 76 ? -13.344 3.905 18.087 1.00 95.00 76 GLU A N 1
ATOM 608 C CA . GLU A 1 76 ? -14.638 3.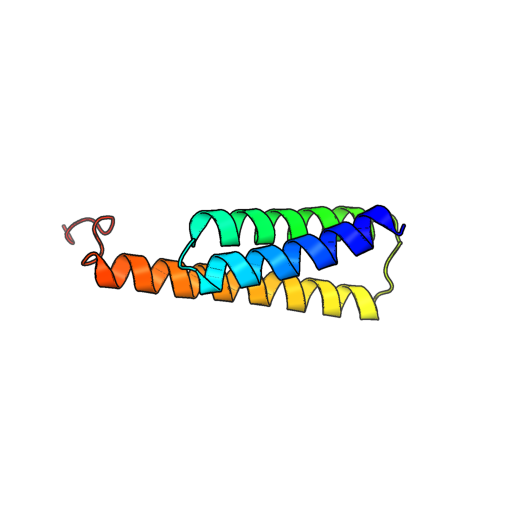232 18.314 1.00 95.00 76 GLU A CA 1
ATOM 609 C C . GLU A 1 76 ? -14.594 2.173 19.430 1.00 95.00 76 GLU A C 1
ATOM 611 O O . GLU A 1 76 ? -15.624 1.840 20.012 1.00 95.00 76 GLU A O 1
ATOM 616 N N . MET A 1 77 ? -13.408 1.637 19.727 1.00 94.38 77 MET A N 1
ATOM 617 C CA . MET A 1 77 ? -13.176 0.663 20.797 1.00 94.38 77 MET A CA 1
ATOM 618 C C . MET A 1 77 ? -12.701 1.310 22.109 1.00 94.38 77 MET A C 1
ATOM 620 O O . MET A 1 77 ? -12.304 0.576 23.012 1.00 94.38 77 MET A O 1
ATOM 624 N N . ASP A 1 78 ? -12.692 2.643 22.199 1.00 94.75 78 ASP A N 1
ATOM 625 C CA . ASP A 1 78 ? -12.137 3.402 23.331 1.00 94.75 78 ASP A CA 1
ATOM 626 C C . ASP A 1 78 ? -10.648 3.091 23.600 1.00 94.75 78 ASP A C 1
ATOM 628 O O . ASP A 1 78 ? -10.191 2.908 24.723 1.00 94.75 78 ASP A O 1
ATOM 632 N N . PHE A 1 79 ? -9.874 2.980 22.517 1.00 93.56 79 PHE A N 1
ATOM 633 C CA . PHE A 1 79 ? -8.423 2.777 22.505 1.00 93.56 79 PHE A CA 1
ATOM 634 C C . PHE A 1 79 ? -7.904 1.653 23.429 1.00 93.56 79 PHE A C 1
ATOM 636 O O . PHE A 1 79 ? -6.991 1.873 24.225 1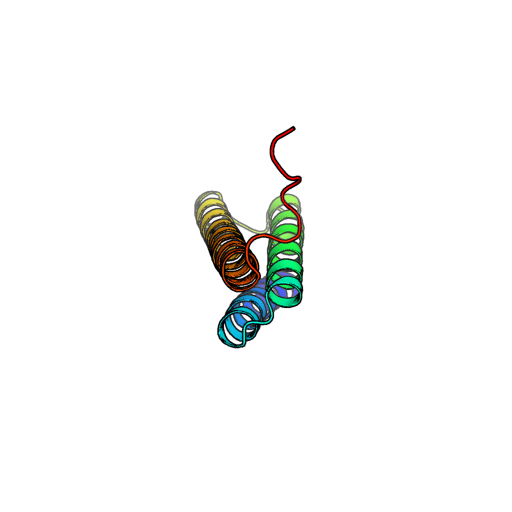.00 93.56 79 PHE A O 1
ATOM 643 N N . PRO A 1 80 ? -8.338 0.395 23.243 1.00 90.88 80 PRO A N 1
ATOM 644 C CA . PRO A 1 80 ? -8.080 -0.700 24.187 1.00 90.88 80 PRO A CA 1
ATOM 645 C C . PRO A 1 80 ? -6.602 -1.120 24.295 1.00 90.88 80 PRO A C 1
ATOM 647 O O . PRO A 1 80 ? -6.254 -1.940 25.137 1.00 90.88 80 PRO A O 1
ATOM 650 N N . LEU A 1 81 ? -5.734 -0.617 23.407 1.00 86.69 81 LEU A N 1
ATOM 651 C CA . LEU A 1 81 ? -4.291 -0.891 23.411 1.00 86.69 81 LEU A CA 1
ATOM 652 C C . LEU A 1 81 ? -3.447 0.282 23.921 1.00 86.69 81 LEU A C 1
ATOM 654 O O . LEU A 1 81 ? -2.221 0.170 23.943 1.00 86.69 81 LEU A O 1
ATOM 658 N N . LEU A 1 82 ? -4.061 1.413 24.273 1.00 88.69 82 LEU A N 1
ATOM 659 C CA . LEU A 1 82 ? -3.347 2.445 25.009 1.00 88.69 82 LEU A CA 1
ATOM 660 C C . LEU A 1 82 ? -3.309 1.997 26.468 1.00 88.69 82 LEU A C 1
ATOM 662 O O . LEU A 1 82 ? -4.350 1.786 27.085 1.00 88.69 82 LEU A O 1
ATOM 666 N N . SER A 1 83 ? -2.108 1.811 27.017 1.00 76.75 83 SER A N 1
ATOM 667 C CA . SER A 1 83 ? -1.969 1.638 28.461 1.00 76.75 83 SER A CA 1
ATOM 668 C C . SER A 1 83 ? -2.615 2.839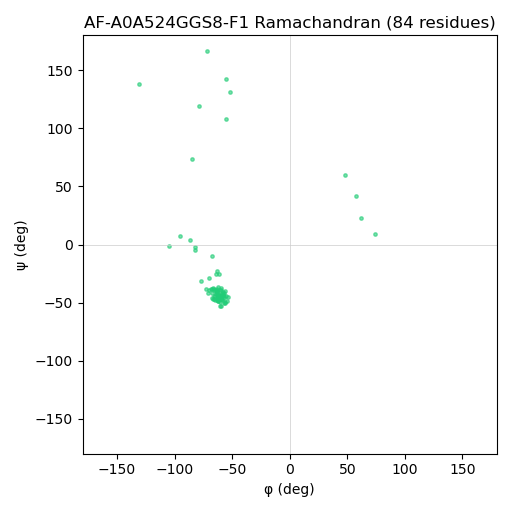 29.160 1.00 76.75 83 SER A C 1
ATOM 670 O O . SER A 1 83 ? -2.451 3.963 28.668 1.00 76.75 83 SER A O 1
ATOM 672 N N . PRO A 1 84 ? -3.301 2.651 30.305 1.00 66.62 84 PRO A N 1
ATOM 673 C CA . PRO A 1 84 ? -3.636 3.775 31.165 1.00 66.62 84 PRO A CA 1
ATOM 674 C C . PRO A 1 84 ? -2.343 4.545 31.416 1.00 66.62 84 PRO A C 1
ATOM 676 O O . PRO A 1 84 ? -1.318 3.919 31.698 1.00 66.62 84 PRO A O 1
ATOM 679 N N . ALA A 1 85 ? -2.364 5.866 31.241 1.00 61.88 85 ALA A N 1
ATOM 680 C CA . ALA A 1 85 ? -1.213 6.690 31.569 1.00 61.88 85 ALA A CA 1
ATOM 681 C C . ALA A 1 85 ? -0.855 6.422 33.040 1.00 61.88 85 ALA A C 1
ATOM 683 O O . ALA A 1 85 ? -1.632 6.755 33.934 1.00 61.88 85 ALA A O 1
ATOM 684 N N . SER A 1 86 ? 0.256 5.718 33.254 1.00 50.97 86 SER A N 1
ATOM 685 C CA . SER A 1 86 ? 0.859 5.467 34.563 1.00 50.97 86 SER A CA 1
ATOM 686 C C . SER A 1 86 ? 1.512 6.729 35.093 1.00 50.97 86 SER A C 1
ATOM 688 O O . SER A 1 86 ? 2.233 7.353 34.279 1.00 50.97 86 SER A O 1
#

Mean predicted aligned error: 3.53 Å

Sequence (86 aa):
TDLLSNQFDAYEKESIRLNKLGLVLPSYEFCLKCSHTFNLLDARGAISVTERTGYIARVRNLARLSAKAFYKQREEMDFPLLSPAS

Secondary structure (DSSP, 8-state):
-HHHHHHHHHHHHHHHHHHHTT-HHHHHHHHHHHHHHHHHHHHTT-S-HHHHHHHHHHHHHHHHHHHHHHHHHHHHTT-TTSPP--

Radius of gyration: 15.55 Å; Cα contacts (8 Å, |Δi|>4): 66; chains: 1; bounding box: 30×20×52 Å

Nearest PDB structures (foldseek):
  7xof-assembly1_A  TM=9.490E-01  e=1.016E-04  Oryza sativa Japonica Group
  7xof-assembly1_B  TM=9.488E-01  e=1.361E-04  Oryza sativa Japonica Group
  2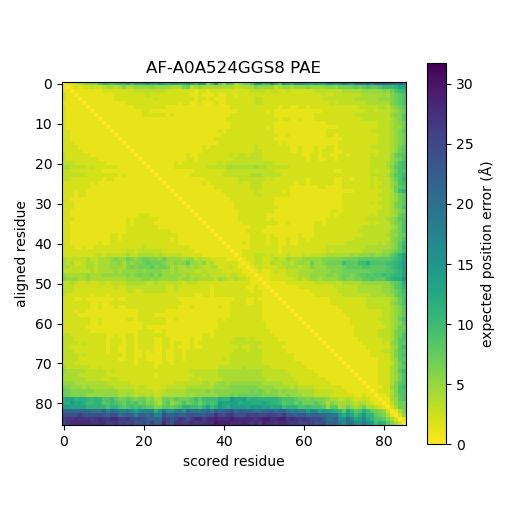cpt-assembly1_A  TM=7.274E-01  e=3.051E-01  Homo sapiens
  1yxr-assembly1_A  TM=7.634E-01  e=1.104E+00  Homo sapiens
  2k3w-assembly1_A  TM=7.603E-01  e=1.315E+00  Homo sapiens

pLDDT: mean 95.17, std 7.69, range [50.97, 98.88]

Foldseek 3Di:
DVVLVVLLVVLLVVLVVCLVVLNLVSSVVSLVSNVVSLVVCVVVVVDDPVVNVVSVVSSVVSVVSSVVSVVVVCVVVVNPPDDDPD